Protein AF-A0A1C6C9G4-F1 (afdb_monomer_lite)

Sequence (79 aa):
MELHKVLFEMEDPMNRLRDGICALWVMSLAVDREDSDLSSGFHALWDYLDQMYDRLHTQFYACIELCQAEHKGSAPAQD

Secondary structure (DSSP, 8-state):
-HHHHHHHHTHHHHHHHHHHHHHHHHHHHHHHHTT-TTHHHHHHHHHHHHHHHHHHHHHHHHHHHHHHHHHHHT-----

Foldseek 3Di:
DPVLVVLVVCPVVLVVLVVVLVVLVVVLVVCVVVVDPCSVVSVVVSVVSVVVSVVVVVVSVVSNVVVVVVVVVPDDPDD

Structure (mmCIF, N/CA/C/O backbone):
data_AF-A0A1C6C9G4-F1
#
_entry.id   AF-A0A1C6C9G4-F1
#
loop_
_atom_site.group_PDB
_atom_site.id
_atom_site.type_symbol
_atom_site.label_atom_id
_atom_site.label_alt_id
_atom_site.label_comp_id
_atom_site.label_asym_id
_atom_site.label_entity_id
_atom_site.label_seq_id
_atom_site.pdbx_PDB_ins_code
_atom_site.Cartn_x
_atom_site.Cartn_y
_atom_site.Cartn_z
_atom_site.occupancy
_atom_site.B_iso_or_equiv
_atom_site.auth_seq_id
_atom_site.auth_comp_id
_atom_site.auth_asym_id
_atom_site.auth_atom_id
_atom_site.pdbx_PDB_model_num
ATOM 1 N N . MET A 1 1 ? -7.419 4.027 28.327 1.00 57.91 1 MET A N 1
ATOM 2 C CA . MET A 1 1 ? -7.317 5.377 27.728 1.00 57.91 1 MET A CA 1
ATOM 3 C C . MET A 1 1 ? -6.092 5.535 26.821 1.00 57.91 1 MET A C 1
ATOM 5 O O . MET A 1 1 ? -6.193 6.269 25.853 1.00 57.91 1 MET A O 1
ATOM 9 N N . GLU A 1 2 ? -4.988 4.810 27.044 1.00 72.81 2 GLU A N 1
ATOM 10 C CA . GLU A 1 2 ? -3.780 4.919 26.199 1.00 72.81 2 GLU A CA 1
ATOM 11 C C . GLU A 1 2 ? -3.896 4.228 24.825 1.00 72.81 2 GLU A C 1
ATOM 13 O O . GLU A 1 2 ? -3.600 4.842 23.808 1.00 72.81 2 GLU A O 1
ATOM 18 N N . LEU A 1 3 ? -4.395 2.985 24.756 1.00 71.50 3 LEU A N 1
ATOM 19 C CA . LEU A 1 3 ? -4.427 2.217 23.499 1.00 71.50 3 LEU A CA 1
ATOM 20 C C . LEU A 1 3 ? -5.302 2.861 22.410 1.00 71.50 3 LEU A C 1
ATOM 22 O O . LEU A 1 3 ? -4.910 2.905 21.252 1.00 71.50 3 LEU A O 1
ATOM 26 N N . HIS A 1 4 ? -6.461 3.408 22.783 1.00 69.94 4 HIS A N 1
ATOM 27 C CA . HIS A 1 4 ? -7.365 4.069 21.838 1.00 69.94 4 HIS A CA 1
ATOM 28 C C . HIS A 1 4 ? -6.723 5.315 21.217 1.00 69.94 4 HIS A C 1
ATOM 30 O O . HIS A 1 4 ? -6.844 5.543 20.019 1.00 69.94 4 HIS A O 1
ATOM 36 N N . LYS A 1 5 ? -5.988 6.088 22.025 1.00 77.31 5 LYS A N 1
ATOM 37 C CA . LYS A 1 5 ? -5.259 7.267 21.561 1.00 77.31 5 LYS A CA 1
ATOM 38 C C . LYS A 1 5 ? -4.116 6.877 20.621 1.00 77.31 5 LYS A C 1
ATOM 40 O O . LYS A 1 5 ? -4.017 7.453 19.547 1.00 77.31 5 LYS A O 1
ATOM 45 N N . VAL A 1 6 ? -3.334 5.853 20.976 1.00 78.38 6 VAL A N 1
ATOM 46 C CA . VAL A 1 6 ? -2.267 5.325 20.107 1.00 78.38 6 VAL A CA 1
ATOM 47 C C . VAL A 1 6 ? -2.833 4.814 18.781 1.00 78.38 6 VAL A C 1
ATOM 49 O O . VAL A 1 6 ? -2.252 5.072 17.734 1.00 78.38 6 VAL A O 1
ATOM 52 N N . LEU A 1 7 ? -3.975 4.118 18.797 1.00 77.56 7 LEU A N 1
ATOM 53 C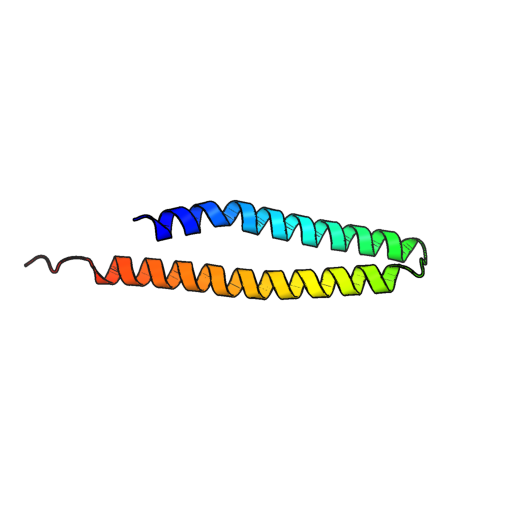 CA . LEU A 1 7 ? -4.612 3.648 17.567 1.00 77.56 7 LEU A CA 1
ATOM 54 C C . LEU A 1 7 ? -5.091 4.814 16.695 1.00 77.56 7 LEU A C 1
ATOM 56 O O . LEU A 1 7 ? -4.849 4.790 15.499 1.00 77.56 7 LEU A O 1
ATOM 60 N N . PHE A 1 8 ? -5.685 5.862 17.264 1.00 76.12 8 PHE A N 1
ATOM 61 C CA . PHE A 1 8 ? -6.045 7.050 16.481 1.00 76.12 8 PHE A CA 1
ATOM 62 C C . PHE A 1 8 ? -4.822 7.775 15.901 1.00 76.12 8 PHE A C 1
ATOM 64 O O . PHE A 1 8 ? -4.839 8.178 14.743 1.00 76.12 8 PHE A O 1
ATOM 71 N N . GLU A 1 9 ? -3.731 7.887 16.659 1.00 86.94 9 GLU A N 1
ATOM 72 C CA . GLU A 1 9 ? -2.477 8.490 16.180 1.00 86.94 9 GLU A CA 1
ATOM 73 C C . GLU A 1 9 ? -1.798 7.672 15.063 1.00 86.94 9 GLU A C 1
ATOM 75 O O . GLU A 1 9 ? -0.951 8.199 14.342 1.00 86.94 9 GLU A O 1
ATOM 80 N N . MET A 1 10 ? -2.173 6.400 14.889 1.00 87.56 10 MET A N 1
ATOM 81 C CA . MET A 1 10 ? -1.659 5.515 13.838 1.00 87.56 10 MET A CA 1
ATOM 82 C C . MET A 1 10 ? -2.379 5.665 12.490 1.00 87.56 10 MET A C 1
ATOM 84 O O . MET A 1 10 ? -1.849 5.194 11.482 1.00 87.56 10 MET A O 1
ATOM 88 N N . GLU A 1 11 ? -3.528 6.345 12.429 1.00 87.00 11 GLU A N 1
ATOM 89 C CA . GLU A 1 11 ? -4.266 6.564 11.176 1.00 87.00 11 GLU A CA 1
ATOM 90 C C . GLU A 1 11 ? -3.443 7.378 10.158 1.00 87.00 11 GLU A C 1
ATOM 92 O O . GLU A 1 11 ? -3.310 6.984 8.998 1.00 87.00 11 GLU A O 1
ATOM 97 N N . ASP A 1 12 ? -2.798 8.459 10.602 1.00 90.62 12 ASP A N 1
ATOM 98 C CA . ASP A 1 12 ? -1.946 9.300 9.753 1.00 90.62 12 ASP A CA 1
ATOM 99 C C . ASP A 1 12 ? -0.724 8.539 9.191 1.00 90.62 12 ASP A C 1
ATOM 101 O O . ASP A 1 12 ? -0.502 8.564 7.974 1.00 90.62 12 ASP A O 1
ATOM 105 N N . PRO A 1 13 ? 0.071 7.813 10.008 1.00 92.44 13 PRO A N 1
ATOM 106 C CA . PRO A 1 13 ? 1.105 6.907 9.512 1.00 92.44 13 PRO A CA 1
ATOM 107 C C . PRO A 1 13 ? 0.594 5.864 8.511 1.00 92.44 13 PRO A C 1
ATOM 109 O O . PRO A 1 13 ? 1.272 5.603 7.515 1.00 92.44 13 PRO A O 1
ATOM 112 N N . MET A 1 14 ? -0.590 5.286 8.745 1.00 92.44 14 MET A N 1
ATOM 113 C CA . MET A 1 14 ? -1.205 4.316 7.834 1.00 92.44 14 MET A CA 1
ATOM 114 C C . MET A 1 14 ? -1.549 4.948 6.483 1.00 92.44 14 MET A C 1
ATOM 116 O O . MET A 1 14 ? -1.241 4.374 5.438 1.00 92.44 14 MET A O 1
ATOM 120 N N . ASN A 1 15 ? -2.122 6.150 6.482 1.00 91.94 15 ASN A N 1
ATOM 121 C CA . ASN A 1 15 ? -2.411 6.884 5.250 1.00 91.94 15 ASN A CA 1
ATOM 122 C C . ASN A 1 15 ? -1.125 7.237 4.495 1.00 91.94 15 ASN A C 1
ATOM 124 O O . ASN A 1 15 ? -1.025 7.002 3.293 1.00 91.94 15 ASN A O 1
ATOM 128 N N . ARG A 1 16 ? -0.086 7.684 5.206 1.00 95.44 16 ARG A N 1
ATOM 129 C CA . ARG A 1 16 ? 1.209 7.999 4.590 1.00 95.44 16 ARG A CA 1
ATOM 130 C C . ARG A 1 16 ? 1.892 6.774 3.975 1.00 95.44 16 ARG A C 1
ATOM 132 O O . ARG A 1 16 ? 2.547 6.898 2.940 1.00 95.44 16 ARG A O 1
ATOM 139 N N . LEU A 1 17 ? 1.756 5.601 4.597 1.00 95.06 17 LEU A N 1
ATOM 140 C CA . LEU A 1 17 ? 2.252 4.345 4.033 1.00 95.06 17 LEU A CA 1
ATOM 141 C C . LEU A 1 17 ? 1.523 4.008 2.726 1.00 95.06 17 LEU A C 1
ATOM 143 O O . LEU A 1 17 ? 2.177 3.700 1.730 1.00 95.06 17 LEU A O 1
ATOM 147 N N . ARG A 1 18 ? 0.191 4.136 2.712 1.00 96.00 18 ARG A N 1
ATOM 148 C CA . ARG A 1 18 ? -0.631 3.940 1.511 1.00 96.00 18 ARG A CA 1
ATOM 149 C C . ARG A 1 18 ? -0.209 4.865 0.375 1.00 96.00 18 ARG A C 1
ATOM 151 O O . ARG A 1 18 ? 0.011 4.398 -0.738 1.00 96.00 18 ARG A O 1
ATOM 158 N N . ASP A 1 19 ? -0.041 6.153 0.666 1.00 97.00 19 ASP A N 1
ATOM 159 C CA . ASP A 1 19 ? 0.380 7.146 -0.323 1.00 97.00 19 ASP A CA 1
ATOM 160 C C . ASP A 1 19 ? 1.739 6.786 -0.940 1.00 97.00 19 ASP A C 1
ATOM 162 O O . ASP A 1 19 ? 1.928 6.898 -2.152 1.00 97.00 19 ASP A O 1
ATOM 166 N N . GLY A 1 20 ? 2.677 6.292 -0.124 1.00 96.38 20 GLY A N 1
ATOM 167 C CA . GLY A 1 20 ? 3.976 5.808 -0.594 1.00 96.38 20 GLY A CA 1
ATOM 168 C C . GLY A 1 20 ? 3.866 4.602 -1.533 1.00 96.38 20 GLY A C 1
ATOM 169 O O . GLY A 1 20 ? 4.539 4.561 -2.563 1.00 96.38 20 GLY A O 1
ATOM 170 N N . ILE A 1 21 ? 2.986 3.648 -1.222 1.00 96.81 21 ILE A N 1
ATOM 171 C CA . ILE A 1 21 ? 2.718 2.481 -2.078 1.00 96.81 21 ILE A CA 1
ATOM 172 C C . ILE A 1 21 ? 2.090 2.923 -3.405 1.00 96.81 21 ILE A C 1
ATOM 174 O O . ILE A 1 21 ? 2.523 2.480 -4.469 1.00 96.81 21 ILE A O 1
ATOM 178 N N . CYS A 1 22 ? 1.136 3.857 -3.372 1.00 95.56 22 CYS A N 1
ATOM 179 C CA . CYS A 1 22 ? 0.553 4.427 -4.586 1.00 95.56 22 CYS A CA 1
ATOM 180 C C . CYS A 1 22 ? 1.590 5.185 -5.429 1.00 95.56 22 CYS A C 1
ATOM 182 O O . CYS A 1 22 ? 1.563 5.101 -6.656 1.00 95.56 22 CYS A O 1
ATOM 184 N N . ALA A 1 23 ? 2.528 5.898 -4.801 1.00 95.12 23 ALA A N 1
ATOM 185 C CA . ALA A 1 23 ? 3.616 6.556 -5.520 1.00 95.12 23 ALA A CA 1
ATOM 186 C C . ALA A 1 23 ? 4.526 5.539 -6.232 1.00 95.12 23 ALA A C 1
ATOM 188 O O . ALA A 1 23 ? 4.865 5.740 -7.398 1.00 95.12 23 ALA A O 1
ATOM 189 N N . LEU A 1 24 ? 4.862 4.420 -5.576 1.00 93.25 24 LEU A N 1
ATOM 190 C CA . LEU A 1 24 ? 5.627 3.329 -6.192 1.00 93.25 24 LEU A CA 1
ATOM 191 C C . LEU A 1 24 ? 4.893 2.704 -7.382 1.00 93.25 24 LEU A C 1
ATOM 193 O O . LEU A 1 24 ? 5.519 2.434 -8.407 1.00 93.25 24 LEU A O 1
ATOM 197 N N . TRP A 1 25 ? 3.574 2.536 -7.292 1.00 93.56 25 TRP A N 1
ATOM 198 C CA . TRP A 1 25 ? 2.764 2.087 -8.425 1.00 93.56 25 TRP A CA 1
ATOM 199 C C . TRP A 1 25 ? 2.867 3.041 -9.620 1.00 93.56 25 TRP A C 1
ATOM 201 O O . TRP A 1 25 ? 3.157 2.623 -10.739 1.00 93.56 25 TRP A O 1
ATOM 211 N N . VAL A 1 26 ? 2.706 4.347 -9.385 1.00 92.81 26 VAL A N 1
ATOM 212 C CA . VAL A 1 26 ? 2.827 5.366 -10.442 1.00 92.81 26 VAL A CA 1
ATOM 213 C C . VAL A 1 26 ? 4.224 5.359 -11.066 1.00 92.81 26 VAL A C 1
ATOM 215 O O . VAL A 1 26 ? 4.350 5.487 -12.284 1.00 92.81 26 VAL A O 1
ATOM 218 N N . MET A 1 27 ? 5.271 5.178 -10.256 1.00 89.88 27 MET A N 1
ATOM 219 C CA . MET A 1 27 ? 6.638 5.025 -10.756 1.00 89.88 27 MET A CA 1
ATOM 220 C C . MET A 1 27 ? 6.795 3.760 -11.606 1.00 89.88 27 MET A C 1
ATOM 222 O O . MET A 1 27 ? 7.403 3.832 -12.669 1.00 89.88 27 MET A O 1
ATOM 226 N N . SER A 1 28 ? 6.203 2.639 -11.192 1.00 90.38 28 SER A N 1
ATOM 227 C CA . SER A 1 28 ? 6.225 1.378 -11.950 1.00 90.38 28 SER A CA 1
ATOM 228 C C . SER A 1 28 ? 5.600 1.565 -13.337 1.00 90.38 28 SER A C 1
ATOM 230 O O . SER A 1 28 ? 6.209 1.213 -14.341 1.00 90.38 28 SER A O 1
ATOM 232 N N . LEU A 1 29 ? 4.461 2.263 -13.416 1.00 90.44 29 LEU A N 1
ATOM 233 C CA . LEU A 1 29 ? 3.820 2.611 -14.690 1.00 90.44 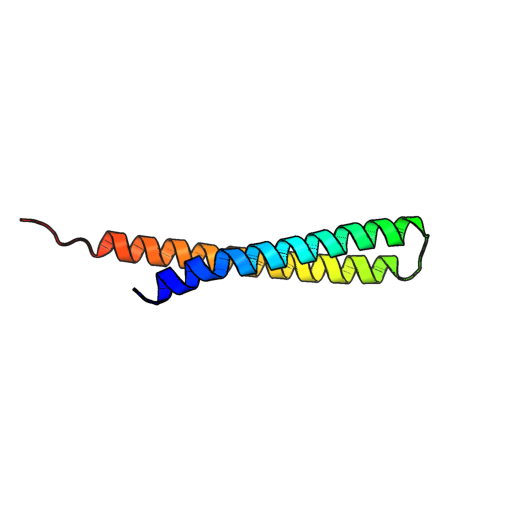29 LEU A CA 1
ATOM 234 C C . LEU A 1 29 ? 4.668 3.531 -15.580 1.00 90.44 29 LEU A C 1
ATOM 236 O O . LEU A 1 29 ? 4.531 3.502 -16.803 1.00 90.44 29 LEU A O 1
ATOM 240 N N . ALA A 1 30 ? 5.499 4.397 -14.996 1.00 89.19 30 ALA A N 1
ATOM 241 C CA . ALA A 1 30 ? 6.424 5.227 -15.763 1.00 89.19 30 ALA A CA 1
ATOM 242 C C . ALA A 1 30 ? 7.583 4.390 -16.324 1.00 89.19 30 ALA A C 1
ATOM 244 O O . ALA A 1 30 ? 7.911 4.537 -17.498 1.00 89.19 30 ALA A O 1
ATOM 245 N N . VAL A 1 31 ? 8.135 3.475 -15.521 1.00 88.81 31 VAL A N 1
ATOM 246 C CA . VAL A 1 31 ? 9.197 2.539 -15.928 1.00 88.81 31 VAL A CA 1
ATOM 247 C C . VAL A 1 31 ? 8.714 1.589 -17.032 1.00 88.81 31 VAL A C 1
ATOM 249 O O . VAL A 1 31 ? 9.454 1.344 -17.982 1.00 88.81 31 VAL A O 1
ATOM 252 N N . ASP A 1 32 ? 7.461 1.127 -16.972 1.00 88.94 32 ASP A N 1
ATOM 253 C CA . ASP A 1 32 ? 6.842 0.312 -18.031 1.00 88.94 32 ASP A CA 1
ATOM 254 C C . ASP A 1 32 ? 6.859 1.010 -19.394 1.00 88.94 32 ASP A C 1
ATOM 256 O O . ASP A 1 32 ? 7.073 0.381 -20.427 1.00 88.94 32 ASP A O 1
ATOM 260 N N . ARG A 1 33 ? 6.638 2.330 -19.413 1.00 86.88 33 ARG A N 1
ATOM 261 C CA . ARG A 1 33 ? 6.621 3.119 -20.656 1.00 86.88 33 ARG A CA 1
ATOM 262 C C . ARG A 1 33 ? 8.002 3.261 -21.285 1.00 86.88 33 ARG A C 1
ATOM 264 O O . ARG A 1 33 ? 8.07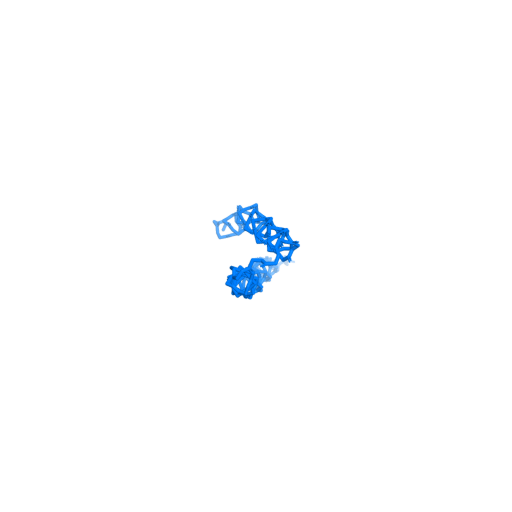9 3.570 -22.471 1.00 86.88 33 ARG A O 1
ATOM 271 N N . GLU A 1 34 ? 9.059 3.070 -20.504 1.00 88.88 34 GLU A N 1
ATOM 272 C CA . GLU A 1 34 ? 10.444 3.115 -20.973 1.00 88.88 34 GLU A CA 1
ATOM 273 C C . GLU A 1 34 ? 10.951 1.744 -21.453 1.00 88.88 34 GLU A C 1
ATOM 275 O O . GLU A 1 34 ? 12.112 1.648 -21.841 1.00 88.88 34 GLU A O 1
ATOM 280 N N . ASP A 1 35 ? 10.098 0.705 -21.451 1.00 81.75 35 ASP A N 1
ATOM 281 C CA . ASP A 1 35 ? 10.447 -0.679 -21.823 1.00 81.75 35 ASP A CA 1
ATOM 282 C C . ASP A 1 35 ? 11.686 -1.187 -21.061 1.00 81.75 35 ASP A C 1
ATOM 284 O O . ASP A 1 35 ? 12.593 -1.821 -21.598 1.00 81.75 35 ASP A O 1
ATOM 288 N N . SER A 1 36 ? 11.765 -0.816 -19.780 1.00 85.25 36 SER A N 1
ATOM 289 C CA . SER A 1 36 ? 12.899 -1.140 -18.924 1.00 85.25 36 SER A CA 1
ATOM 290 C C . SER A 1 36 ? 12.784 -2.555 -18.367 1.00 85.25 36 SER A C 1
ATOM 292 O O . SER A 1 36 ? 11.768 -2.915 -17.770 1.00 85.25 36 SER A O 1
ATOM 294 N N . ASP A 1 37 ? 13.888 -3.305 -18.400 1.00 87.50 37 ASP A N 1
ATOM 295 C CA . ASP A 1 37 ? 14.014 -4.619 -17.746 1.00 87.50 37 ASP A CA 1
ATOM 296 C C . ASP A 1 37 ? 13.710 -4.581 -16.232 1.00 87.50 37 ASP A C 1
ATOM 298 O O . ASP A 1 37 ? 13.407 -5.605 -15.614 1.00 87.50 37 ASP A O 1
ATOM 302 N N . LEU A 1 38 ? 13.768 -3.395 -15.615 1.00 86.62 38 LEU A N 1
ATOM 303 C CA . LEU A 1 38 ? 13.473 -3.197 -14.196 1.00 86.62 38 LEU A CA 1
ATOM 304 C C . LEU A 1 38 ? 11.973 -3.204 -13.877 1.00 86.62 38 LEU A C 1
ATOM 306 O O . LEU A 1 38 ? 11.623 -3.399 -12.712 1.00 86.62 38 LEU A O 1
ATOM 310 N N . SER A 1 39 ? 11.103 -3.026 -14.877 1.00 88.44 39 SER A N 1
ATOM 311 C CA . SER A 1 39 ? 9.639 -2.974 -14.729 1.00 88.44 39 SER A CA 1
ATOM 312 C C . SER A 1 39 ? 9.113 -4.116 -13.852 1.00 88.44 39 SER A C 1
ATOM 314 O O . SER A 1 39 ? 8.460 -3.887 -12.832 1.00 88.44 39 SER A O 1
ATOM 316 N N . SER A 1 40 ? 9.499 -5.352 -14.177 1.00 89.38 40 SER A N 1
ATOM 317 C CA . SER A 1 40 ? 9.064 -6.547 -13.446 1.00 89.38 40 SER A CA 1
ATOM 318 C C . SER A 1 40 ? 9.449 -6.533 -11.960 1.00 89.38 40 SER A C 1
ATOM 320 O O . SER A 1 40 ? 8.674 -6.975 -11.112 1.00 89.38 40 SER A O 1
ATOM 322 N N . GLY A 1 41 ? 10.621 -5.987 -11.624 1.00 91.50 41 GLY A N 1
ATOM 323 C CA . GLY A 1 41 ? 11.082 -5.855 -10.242 1.00 91.50 41 GLY A CA 1
ATOM 324 C C . GLY A 1 41 ? 10.313 -4.789 -9.462 1.00 91.50 41 GLY A C 1
ATOM 325 O O . GLY A 1 41 ? 10.006 -4.993 -8.288 1.00 91.50 41 GLY A O 1
ATOM 326 N N . PHE A 1 42 ? 9.962 -3.678 -10.114 1.00 91.62 42 PHE A N 1
ATOM 327 C CA . PHE A 1 42 ? 9.136 -2.628 -9.515 1.00 91.62 42 PHE A CA 1
ATOM 328 C C . PHE A 1 42 ? 7.711 -3.114 -9.232 1.00 91.62 42 PHE A C 1
ATOM 330 O O . PHE A 1 42 ? 7.221 -2.910 -8.121 1.00 91.62 42 PHE A O 1
ATOM 337 N N . HIS A 1 43 ? 7.097 -3.841 -10.173 1.00 92.19 43 HIS A N 1
ATOM 338 C CA . HIS A 1 43 ? 5.789 -4.476 -9.966 1.00 92.19 43 HIS A CA 1
ATOM 339 C C . HIS A 1 43 ? 5.809 -5.472 -8.810 1.00 92.19 43 HIS A C 1
ATOM 341 O O . HIS A 1 43 ? 4.958 -5.398 -7.931 1.00 92.19 43 HIS A O 1
ATOM 347 N N . ALA A 1 44 ? 6.825 -6.338 -8.737 1.00 93.81 44 ALA A N 1
ATOM 348 C CA . ALA A 1 44 ? 6.955 -7.289 -7.633 1.00 93.81 44 ALA A CA 1
ATOM 349 C C . ALA A 1 44 ? 7.111 -6.597 -6.264 1.00 93.81 44 ALA A C 1
ATOM 351 O O . ALA A 1 44 ? 6.559 -7.061 -5.263 1.00 93.81 44 ALA A O 1
ATOM 352 N N . LEU A 1 45 ? 7.857 -5.487 -6.206 1.00 94.00 45 LEU A N 1
ATOM 353 C CA . LEU A 1 45 ? 8.004 -4.700 -4.981 1.00 94.00 45 LEU A CA 1
ATOM 354 C C . LEU A 1 45 ? 6.687 -4.022 -4.588 1.00 94.00 45 LEU A C 1
A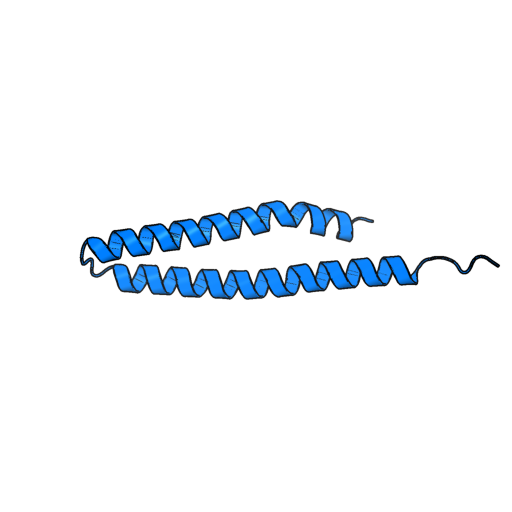TOM 356 O O . LEU A 1 45 ? 6.329 -4.034 -3.409 1.00 94.00 45 LEU A O 1
ATOM 360 N N . TRP A 1 46 ? 5.976 -3.440 -5.555 1.00 95.38 46 TRP A N 1
ATOM 361 C CA . TRP A 1 46 ? 4.667 -2.839 -5.323 1.00 95.38 46 TRP A CA 1
ATOM 362 C C . TRP A 1 46 ? 3.660 -3.879 -4.819 1.00 95.38 46 TRP A C 1
ATOM 364 O O . TRP A 1 46 ? 3.103 -3.676 -3.742 1.00 95.38 46 TRP A O 1
ATOM 374 N N . ASP A 1 47 ? 3.515 -5.014 -5.510 1.00 95.50 47 ASP A N 1
ATOM 375 C CA . ASP A 1 47 ? 2.617 -6.112 -5.123 1.00 95.50 47 ASP A CA 1
ATOM 376 C C . ASP A 1 47 ? 2.889 -6.591 -3.693 1.00 95.50 47 ASP A C 1
ATOM 378 O O . ASP A 1 47 ? 1.963 -6.830 -2.914 1.00 95.50 47 ASP A O 1
ATOM 382 N N . TYR A 1 48 ? 4.167 -6.735 -3.327 1.00 96.19 48 TYR A N 1
ATOM 383 C CA . TYR A 1 48 ? 4.555 -7.131 -1.976 1.00 96.19 48 TYR A CA 1
ATOM 384 C C . TYR A 1 48 ? 4.118 -6.096 -0.931 1.00 96.19 48 TYR A C 1
ATOM 386 O O . TYR A 1 48 ? 3.546 -6.457 0.101 1.00 96.19 48 TYR A O 1
ATOM 394 N N . LEU A 1 49 ? 4.389 -4.813 -1.178 1.00 96.94 49 LEU A N 1
ATOM 395 C CA . LEU A 1 49 ? 4.062 -3.748 -0.231 1.00 96.94 49 LEU A CA 1
ATOM 396 C C . LEU A 1 49 ? 2.551 -3.534 -0.108 1.00 96.94 49 LEU A C 1
ATOM 398 O O . LEU A 1 49 ? 2.072 -3.331 1.007 1.00 96.94 49 LEU A O 1
ATOM 402 N N . ASP A 1 50 ? 1.811 -3.632 -1.211 1.00 96.88 50 ASP A N 1
ATOM 403 C CA . ASP A 1 50 ? 0.351 -3.517 -1.233 1.00 96.88 50 ASP A CA 1
ATOM 404 C C . ASP A 1 50 ? -0.307 -4.643 -0.419 1.00 96.88 50 ASP A C 1
ATOM 406 O O . ASP A 1 50 ? -1.101 -4.383 0.487 1.00 96.88 50 ASP A O 1
ATOM 410 N N . GLN A 1 51 ? 0.135 -5.891 -0.611 1.00 97.12 51 GLN A N 1
ATOM 411 C CA . GLN A 1 51 ? -0.329 -7.028 0.196 1.00 97.12 51 GLN A CA 1
ATOM 412 C C . GLN A 1 51 ? -0.003 -6.871 1.686 1.00 97.12 51 GLN A C 1
ATOM 414 O O . GLN A 1 51 ? -0.797 -7.248 2.553 1.00 97.12 51 GLN A O 1
ATOM 419 N N . MET A 1 52 ? 1.180 -6.343 2.011 1.00 96.62 52 MET A N 1
ATOM 420 C CA . MET A 1 52 ? 1.563 -6.089 3.399 1.00 96.62 52 MET A CA 1
ATOM 421 C C . MET A 1 52 ? 0.726 -4.972 4.023 1.00 96.62 52 MET A C 1
ATOM 423 O O . MET A 1 52 ? 0.337 -5.087 5.189 1.00 96.62 52 MET A O 1
ATOM 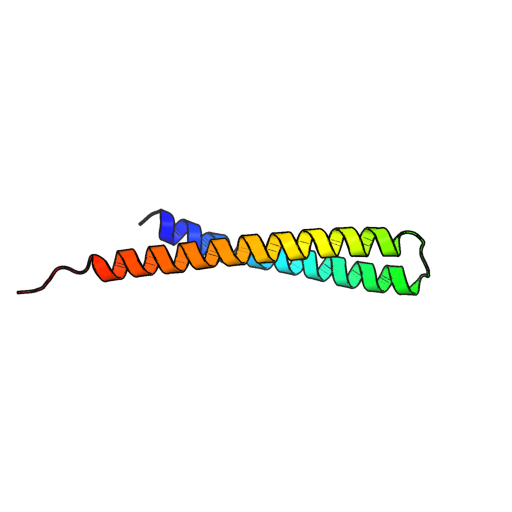427 N N . TYR A 1 53 ? 0.416 -3.926 3.257 1.00 96.62 53 TYR A N 1
ATOM 428 C CA . TYR A 1 53 ? -0.459 -2.847 3.694 1.00 96.62 53 TYR A CA 1
ATOM 429 C C . TYR A 1 53 ? -1.875 -3.342 3.961 1.00 96.62 53 TYR A C 1
ATOM 431 O O . TYR A 1 53 ? -2.404 -3.054 5.030 1.00 96.62 53 TYR A O 1
ATOM 439 N N . ASP A 1 54 ? -2.458 -4.138 3.065 1.00 96.19 54 ASP A N 1
ATOM 440 C CA . ASP A 1 54 ? -3.812 -4.675 3.237 1.00 96.19 54 ASP A CA 1
ATOM 441 C C . ASP A 1 54 ? -3.937 -5.525 4.514 1.00 96.19 54 ASP A C 1
ATOM 443 O O . ASP A 1 54 ? -4.863 -5.366 5.320 1.00 96.19 54 ASP A O 1
ATOM 447 N N . ARG A 1 55 ? -2.925 -6.362 4.785 1.00 96.25 55 ARG A N 1
ATOM 448 C CA . ARG A 1 55 ? -2.844 -7.138 6.033 1.00 96.25 55 ARG A CA 1
ATOM 449 C C . ARG A 1 55 ? -2.741 -6.240 7.260 1.00 96.25 55 ARG A C 1
ATOM 451 O O . ARG A 1 55 ? -3.457 -6.466 8.235 1.00 96.25 55 ARG A O 1
ATOM 458 N N . LEU A 1 56 ? -1.860 -5.241 7.229 1.00 94.00 56 LEU A N 1
ATOM 459 C CA . LEU A 1 56 ? -1.680 -4.309 8.342 1.00 94.00 56 LEU A CA 1
ATOM 460 C C . LEU A 1 56 ? -2.955 -3.496 8.598 1.00 94.00 56 LEU A C 1
ATOM 462 O O . LEU A 1 56 ? -3.389 -3.389 9.741 1.00 94.00 56 LEU A O 1
ATOM 466 N N . HIS A 1 57 ? -3.575 -2.984 7.537 1.00 93.62 57 HIS A N 1
ATOM 467 C CA . HIS A 1 57 ? -4.828 -2.242 7.567 1.00 93.62 57 HIS A CA 1
ATOM 468 C C . HIS A 1 57 ? -5.947 -3.083 8.185 1.00 93.62 57 HIS A C 1
ATOM 470 O O . HIS A 1 57 ? -6.600 -2.643 9.128 1.00 93.62 57 HIS A O 1
ATOM 476 N N . THR A 1 58 ? -6.103 -4.331 7.739 1.00 94.50 58 THR A N 1
ATOM 477 C CA . THR A 1 58 ? -7.083 -5.267 8.305 1.00 94.50 58 THR A CA 1
ATOM 478 C C . THR A 1 58 ? -6.892 -5.453 9.812 1.00 94.50 58 THR A C 1
ATOM 480 O O . THR A 1 58 ? -7.848 -5.331 10.577 1.00 94.50 58 THR A O 1
ATOM 483 N N . GLN A 1 59 ? -5.660 -5.713 10.264 1.00 92.19 59 GLN A N 1
ATOM 484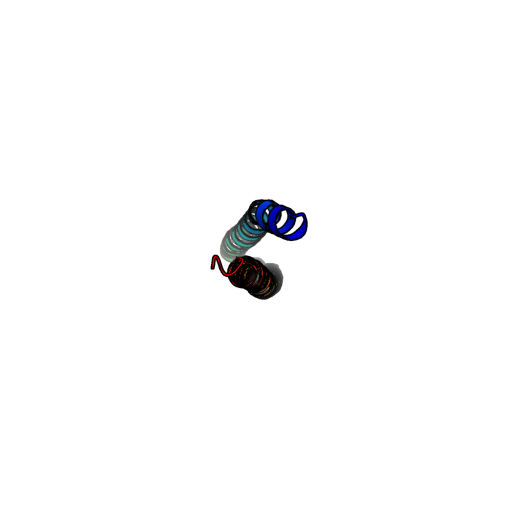 C CA . GLN A 1 59 ? -5.385 -5.898 11.694 1.00 92.19 59 GLN A CA 1
ATOM 485 C C . GLN A 1 59 ? -5.591 -4.608 12.497 1.00 92.19 59 GLN A C 1
ATOM 487 O O . GLN A 1 59 ? -6.110 -4.644 13.610 1.00 92.19 59 GLN A O 1
ATOM 492 N N . PHE A 1 60 ? -5.221 -3.462 11.930 1.00 90.69 60 PHE A N 1
ATOM 493 C CA . PHE A 1 60 ? -5.390 -2.163 12.567 1.00 90.69 60 PHE A CA 1
ATOM 494 C C . PHE A 1 60 ? -6.867 -1.833 12.824 1.00 90.69 60 PHE A C 1
ATOM 496 O O . PHE A 1 60 ? -7.229 -1.491 13.952 1.00 90.69 60 PHE A O 1
ATOM 503 N N . TYR A 1 61 ? -7.738 -2.014 11.829 1.00 89.19 61 TYR A N 1
ATOM 504 C CA . TYR A 1 61 ? -9.173 -1.771 12.004 1.00 89.19 61 TYR A CA 1
ATOM 505 C C . TYR A 1 61 ? -9.836 -2.792 12.931 1.00 89.19 61 TYR A C 1
ATOM 507 O O . TYR A 1 61 ? -10.665 -2.401 13.751 1.00 89.19 61 TYR A O 1
ATOM 515 N N . ALA A 1 62 ? -9.406 -4.058 12.908 1.00 90.50 62 ALA A N 1
ATOM 516 C CA . ALA A 1 62 ? -9.857 -5.043 13.891 1.00 90.50 62 ALA A CA 1
ATOM 517 C C . ALA A 1 62 ? -9.525 -4.607 15.335 1.00 90.50 62 ALA A C 1
ATOM 519 O O . ALA A 1 62 ? -10.365 -4.712 16.229 1.00 90.50 62 ALA A O 1
ATOM 520 N N . CYS A 1 63 ? -8.332 -4.047 15.574 1.00 88.12 63 CYS A N 1
ATOM 521 C CA . CYS A 1 63 ? -7.961 -3.494 16.882 1.00 88.12 63 CYS A CA 1
ATOM 522 C C . CYS A 1 63 ? -8.841 -2.303 17.294 1.00 88.12 63 CYS A C 1
ATOM 524 O O . CYS A 1 63 ? -9.220 -2.199 18.464 1.00 88.12 63 CYS A O 1
ATOM 526 N N . ILE A 1 64 ? -9.184 -1.414 16.355 1.00 86.81 64 ILE A N 1
ATOM 527 C CA . ILE A 1 64 ? -10.089 -0.284 16.616 1.00 86.81 64 ILE A CA 1
ATOM 528 C C . ILE A 1 64 ? -11.477 -0.791 17.018 1.00 86.81 64 ILE A C 1
ATOM 530 O O . ILE A 1 64 ? -12.018 -0.341 18.032 1.00 86.81 64 ILE A O 1
ATOM 534 N N . GLU A 1 65 ? -12.036 -1.738 16.264 1.00 87.94 65 GLU A N 1
ATOM 535 C CA . GLU A 1 65 ? -13.352 -2.324 16.538 1.00 87.94 65 GLU A CA 1
ATOM 536 C C . GLU A 1 65 ? -13.404 -2.982 17.922 1.00 87.94 65 GLU A C 1
ATOM 538 O O . GLU A 1 65 ? -14.332 -2.724 18.695 1.00 87.94 65 GLU A O 1
ATOM 543 N N . LEU A 1 66 ? -12.375 -3.761 18.277 1.00 86.75 66 LEU A N 1
ATOM 544 C CA . LEU A 1 66 ? -12.254 -4.378 19.601 1.00 86.75 66 LEU A CA 1
ATOM 545 C C . LEU A 1 66 ? -12.201 -3.327 20.717 1.00 86.75 66 LEU A C 1
ATOM 547 O O . LEU A 1 66 ? -12.950 -3.428 21.690 1.00 86.75 66 LEU A O 1
ATOM 551 N N . CYS A 1 67 ? -11.395 -2.272 20.555 1.00 83.25 67 CYS A N 1
ATOM 552 C CA . CYS A 1 67 ? -11.313 -1.193 21.544 1.00 83.25 67 CYS A CA 1
ATOM 553 C C . CYS A 1 67 ? -12.655 -0.468 21.734 1.00 83.25 67 CYS A C 1
ATOM 555 O O . CYS A 1 67 ? -13.004 -0.078 22.850 1.00 83.25 67 CYS A O 1
ATOM 557 N N . GLN A 1 68 ? -13.417 -0.263 20.656 1.00 82.31 68 GLN A N 1
ATOM 558 C CA . GLN A 1 68 ? -14.740 0.361 20.729 1.00 82.31 68 GLN A CA 1
ATOM 559 C C . GLN A 1 68 ? -15.772 -0.551 21.406 1.00 82.31 68 GLN A C 1
ATOM 561 O O . GLN A 1 68 ? -16.617 -0.064 22.163 1.00 82.31 68 GLN A O 1
ATOM 566 N N . ALA A 1 69 ? -15.710 -1.861 21.152 1.00 82.19 69 ALA A N 1
ATOM 567 C CA . ALA A 1 69 ? -16.588 -2.845 21.777 1.00 82.19 69 ALA A CA 1
ATOM 568 C C . ALA A 1 69 ? -16.358 -2.932 23.296 1.00 82.19 69 ALA A C 1
ATOM 570 O O . ALA A 1 69 ? -17.324 -2.881 24.060 1.00 82.19 69 ALA A O 1
ATOM 571 N N . GLU A 1 70 ? -15.097 -2.964 23.742 1.00 76.88 70 GLU A N 1
ATOM 572 C CA . GLU A 1 70 ? -14.743 -2.933 25.169 1.00 76.88 70 GLU A CA 1
ATOM 573 C C . GLU A 1 70 ? -15.241 -1.656 25.860 1.00 76.88 70 GLU A C 1
ATOM 575 O O . GLU A 1 70 ? -15.772 -1.711 26.970 1.00 76.88 70 GLU A O 1
ATOM 580 N N . HIS A 1 71 ? -15.150 -0.504 25.187 1.00 68.12 71 HIS A N 1
ATOM 581 C CA . HIS A 1 71 ? -15.660 0.758 25.725 1.00 68.12 71 HIS A CA 1
ATOM 582 C C . HIS A 1 71 ? -17.190 0.779 25.875 1.00 68.12 71 HIS A C 1
ATOM 584 O O . HIS A 1 71 ? -17.696 1.357 26.837 1.00 68.12 71 HIS A O 1
ATOM 590 N N . LYS A 1 72 ? -17.936 0.144 24.959 1.00 64.62 72 LYS A N 1
ATOM 591 C CA . LYS A 1 72 ? -19.406 0.046 25.035 1.00 64.62 72 LYS A CA 1
ATOM 592 C C . LYS A 1 72 ? -19.883 -0.947 26.100 1.00 64.62 72 LYS A C 1
ATOM 594 O O . LYS A 1 72 ? -20.917 -0.707 26.713 1.00 64.62 72 LYS A O 1
ATOM 599 N N . GLY A 1 73 ? -19.137 -2.027 26.342 1.00 61.06 73 GLY A N 1
ATOM 600 C CA . GLY A 1 73 ? -19.454 -3.026 27.373 1.00 61.06 73 GLY A CA 1
ATOM 601 C C . GLY A 1 73 ? -19.177 -2.577 28.815 1.00 61.06 73 GLY A C 1
ATOM 602 O O . GLY A 1 73 ? -19.641 -3.224 29.747 1.00 61.06 73 GLY A O 1
ATOM 603 N N . SER A 1 74 ? -18.446 -1.473 29.003 1.00 57.84 74 SER A N 1
ATOM 604 C CA . SER A 1 74 ? -18.036 -0.946 30.316 1.00 57.84 74 SER A CA 1
ATOM 605 C C . SER A 1 74 ? -18.928 0.195 30.840 1.00 57.84 74 SER A C 1
ATOM 607 O O . SER A 1 74 ? -18.613 0.817 31.855 1.00 57.84 74 SER A O 1
ATOM 609 N N . ALA A 1 75 ? -20.038 0.507 30.161 1.00 53.72 75 ALA A N 1
ATOM 610 C CA . ALA A 1 75 ? -21.013 1.467 30.675 1.00 53.72 75 ALA A CA 1
ATOM 611 C C . ALA A 1 75 ? -21.704 0.877 31.925 1.00 53.72 75 ALA A C 1
ATOM 613 O O . ALA A 1 75 ? -22.247 -0.227 31.840 1.00 53.72 75 ALA A O 1
ATOM 614 N N . PRO A 1 76 ? -21.690 1.561 33.087 1.00 49.78 76 PRO A N 1
ATOM 615 C CA . PRO A 1 76 ? -22.339 1.041 34.281 1.00 49.78 76 PRO A CA 1
ATOM 616 C C . PRO A 1 76 ? -23.847 0.966 34.042 1.00 49.78 76 PRO A C 1
ATOM 618 O O . PRO A 1 76 ? -24.445 1.924 33.548 1.00 49.78 76 PRO A O 1
ATOM 621 N N . ALA A 1 77 ? -24.454 -0.165 34.412 1.00 53.59 77 ALA A N 1
ATOM 622 C CA . ALA A 1 77 ? -25.894 -0.247 34.601 1.00 53.59 77 ALA A CA 1
ATOM 623 C C . ALA A 1 77 ? -26.283 0.841 35.613 1.00 53.59 77 ALA A C 1
ATOM 625 O O . ALA A 1 77 ? -25.904 0.770 36.782 1.00 53.59 77 ALA A O 1
ATOM 626 N N . GLN A 1 78 ? -26.926 1.901 35.129 1.00 50.44 78 GLN A N 1
ATOM 627 C CA . GLN A 1 78 ? -27.552 2.896 35.984 1.00 50.44 78 GLN A CA 1
ATOM 628 C C . GLN A 1 78 ? -28.903 2.324 36.413 1.00 50.44 78 GLN A C 1
ATOM 630 O O . GLN A 1 78 ? -29.857 2.407 35.643 1.00 50.44 78 GLN A O 1
ATOM 635 N N . ASP A 1 79 ? -28.937 1.742 37.611 1.00 48.72 79 ASP A N 1
ATOM 636 C CA . ASP A 1 79 ? -30.148 1.536 38.416 1.00 48.72 79 ASP A CA 1
ATOM 637 C C . ASP A 1 79 ? -30.104 2.471 39.636 1.00 48.72 79 ASP A C 1
ATOM 639 O O . ASP A 1 79 ? -29.010 2.608 40.240 1.00 48.72 79 ASP A O 1
#

Radius of gyration: 19.27 Å; chains: 1; bounding box: 44×17×60 Å

pLDDT: mean 85.36, std 12.77, range [48.72, 97.12]